Protein AF-A0A0F9AMT5-F1 (afdb_monomer)

Foldseek 3Di:
DVVCVVVVHDDDDQDDPDDDFQVQLVVLVVCQCANPVGDHNDDDDVVVVQLVCQVVPWDCDPVNRHIDCPDVSHDPNSVVVSVVSCRPPTDDDDDDPDPPDDPDD

Radius of gyration: 18.43 Å; Cα contacts (8 Å, |Δi|>4): 84; chains: 1; bounding box: 47×49×48 Å

pLDDT: mean 89.42, std 9.9, range [55.69, 98.12]

Secondary structure (DSSP, 8-state):
-HHHHHTT--------SSPPPHHHHHHHHHHHH--TTS--S----TT-HHHHHHHHH--B-TTSSSB--S-TTSSHHHHHHHHHHHHHS----PPPPP--S----

Structure (mmCIF, N/CA/C/O backbone):
data_AF-A0A0F9AMT5-F1
#
_entry.id   AF-A0A0F9AMT5-F1
#
loop_
_atom_site.group_PDB
_atom_site.id
_atom_site.type_symbol
_atom_site.label_atom_id
_atom_site.label_alt_id
_atom_site.label_comp_id
_atom_site.label_asym_id
_atom_site.label_entity_id
_atom_site.label_seq_id
_atom_site.pdbx_PDB_ins_code
_atom_site.Cartn_x
_atom_site.Cartn_y
_atom_site.Cartn_z
_atom_site.occupancy
_atom_site.B_iso_or_equiv
_atom_site.auth_seq_id
_atom_site.auth_comp_id
_atom_site.auth_asym_id
_atom_site.auth_atom_id
_atom_site.pdbx_PDB_model_num
ATOM 1 N N . VAL A 1 1 ? -2.891 -0.955 20.300 1.00 73.25 1 VAL A N 1
ATOM 2 C CA . VAL A 1 1 ? -3.713 -2.192 20.382 1.00 73.25 1 VAL A CA 1
ATOM 3 C C . VAL A 1 1 ? -4.493 -2.267 21.688 1.00 73.25 1 VAL A C 1
ATOM 5 O O . VAL A 1 1 ? -5.677 -2.554 21.616 1.00 73.25 1 VAL A O 1
ATOM 8 N N . ASN A 1 2 ? -3.884 -1.971 22.844 1.00 84.50 2 ASN A N 1
ATOM 9 C CA . ASN A 1 2 ? -4.565 -2.044 24.148 1.00 84.50 2 ASN A CA 1
ATOM 10 C C . ASN A 1 2 ? -5.829 -1.173 24.214 1.00 84.50 2 ASN A C 1
ATOM 12 O O . ASN A 1 2 ? -6.892 -1.724 24.454 1.00 84.50 2 ASN A O 1
ATOM 16 N N . MET A 1 3 ? -5.759 0.102 23.804 1.00 92.06 3 MET A N 1
ATOM 17 C CA . MET A 1 3 ? -6.940 0.986 23.753 1.00 92.06 3 MET A CA 1
ATOM 18 C C . MET A 1 3 ? -8.104 0.436 22.906 1.00 92.06 3 MET A C 1
ATOM 20 O O . MET A 1 3 ? -9.262 0.581 23.272 1.00 92.06 3 MET A O 1
ATOM 24 N N . LEU A 1 4 ? -7.817 -0.229 21.778 1.00 92.00 4 LEU A N 1
ATOM 25 C CA . LEU A 1 4 ? -8.862 -0.814 20.925 1.00 92.00 4 LEU A CA 1
ATOM 26 C C . LEU A 1 4 ? -9.511 -2.036 21.590 1.00 92.00 4 LEU A C 1
ATOM 28 O O . LEU A 1 4 ? 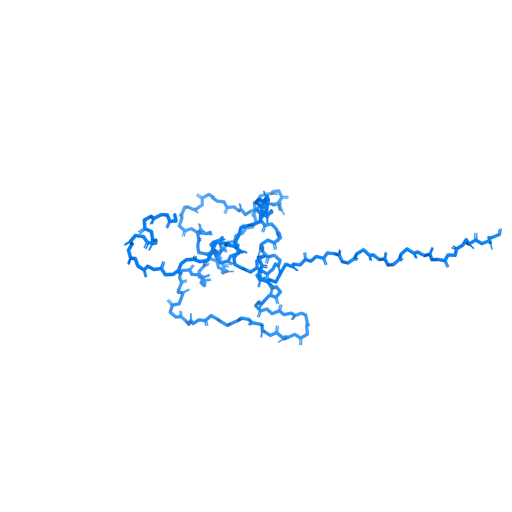-10.722 -2.214 21.508 1.00 92.00 4 LEU A O 1
ATOM 32 N N . ARG A 1 5 ? -8.711 -2.861 22.277 1.00 92.62 5 ARG A N 1
ATOM 33 C CA . ARG A 1 5 ? -9.218 -4.009 23.041 1.00 92.62 5 ARG A CA 1
ATOM 34 C C . ARG A 1 5 ? -10.037 -3.559 24.249 1.00 92.62 5 ARG A C 1
ATOM 36 O O . ARG A 1 5 ? -11.073 -4.149 24.523 1.00 92.62 5 ARG A O 1
ATOM 43 N N . GLU A 1 6 ? -9.584 -2.516 24.940 1.00 95.06 6 GLU A N 1
ATOM 44 C CA . GLU A 1 6 ? -10.292 -1.885 26.060 1.00 95.06 6 GLU A CA 1
ATOM 45 C C . GLU A 1 6 ? -11.642 -1.307 25.616 1.00 95.06 6 GLU A C 1
ATOM 47 O O . GLU A 1 6 ? -12.626 -1.432 26.335 1.00 95.06 6 GLU A O 1
ATOM 52 N N . ALA A 1 7 ? -11.719 -0.773 24.393 1.00 95.62 7 ALA A N 1
ATOM 53 C CA . ALA A 1 7 ? -12.968 -0.339 23.768 1.00 95.62 7 ALA A CA 1
ATOM 54 C C . ALA A 1 7 ? -13.878 -1.498 23.296 1.00 95.62 7 ALA A C 1
ATOM 56 O O . ALA A 1 7 ? -14.905 -1.251 22.668 1.00 95.62 7 ALA A O 1
ATOM 57 N N . GLY A 1 8 ? -13.518 -2.760 23.558 1.00 95.12 8 GLY A N 1
ATOM 58 C CA . GLY A 1 8 ? -14.310 -3.935 23.181 1.00 95.12 8 GLY A CA 1
ATOM 59 C C . GLY A 1 8 ? -14.203 -4.337 21.707 1.00 95.12 8 GLY A C 1
ATOM 60 O O . GLY A 1 8 ? -14.965 -5.185 21.249 1.00 95.12 8 GLY A O 1
ATOM 61 N N . ILE A 1 9 ? -13.261 -3.762 20.954 1.00 94.88 9 ILE A N 1
ATOM 62 C CA . ILE A 1 9 ? -13.048 -4.098 19.543 1.00 94.88 9 ILE A CA 1
ATOM 63 C C . ILE A 1 9 ? -12.164 -5.349 19.461 1.00 94.88 9 ILE A C 1
ATOM 65 O O . ILE A 1 9 ? -11.043 -5.378 19.983 1.00 94.88 9 ILE A O 1
ATOM 69 N N . GLU A 1 10 ? -12.639 -6.395 18.775 1.00 92.88 10 GLU A N 1
ATOM 70 C CA . GLU A 1 10 ? -11.808 -7.566 18.481 1.00 92.88 10 GLU A CA 1
ATOM 71 C C . GLU A 1 10 ? -10.683 -7.159 17.520 1.00 92.88 10 GLU A C 1
ATOM 73 O O . GLU A 1 10 ? -10.910 -6.858 16.350 1.00 92.88 10 GLU A O 1
ATOM 78 N N . VAL A 1 11 ? -9.440 -7.170 18.010 1.00 89.62 11 VAL A N 1
ATOM 79 C CA . VAL A 1 11 ? -8.261 -6.851 17.196 1.00 89.62 11 VAL A CA 1
ATOM 80 C C . VAL A 1 11 ? -7.417 -8.094 16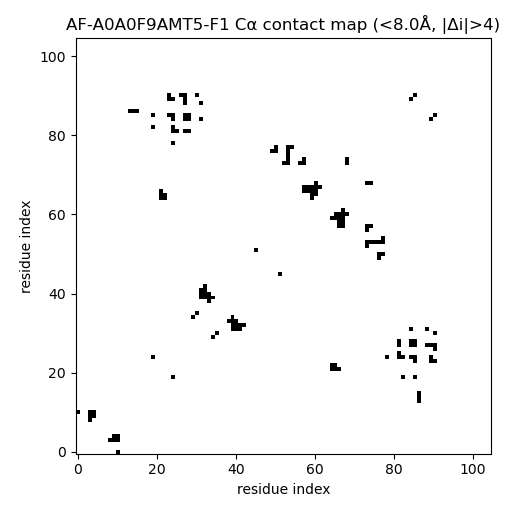.949 1.00 89.62 11 VAL A C 1
ATOM 82 O O . VAL A 1 11 ? -6.965 -8.764 17.886 1.00 89.62 11 VAL A O 1
ATOM 85 N N . ARG A 1 12 ? -7.108 -8.340 15.674 1.00 88.56 12 ARG A N 1
ATOM 86 C CA . ARG A 1 12 ? -6.079 -9.292 15.238 1.00 88.56 12 ARG A CA 1
ATOM 87 C C . ARG A 1 12 ? -4.868 -8.520 14.741 1.00 88.56 12 ARG A C 1
ATOM 89 O O . ARG A 1 12 ? -4.967 -7.735 13.806 1.00 88.56 12 ARG A O 1
ATOM 96 N N . VAL A 1 13 ? -3.722 -8.744 15.375 1.00 87.38 13 VAL A N 1
ATOM 97 C CA . VAL A 1 13 ? -2.467 -8.088 14.996 1.00 87.38 13 VAL A CA 1
ATOM 98 C C . VAL A 1 13 ? -1.773 -8.952 13.948 1.00 87.38 13 VAL A C 1
ATOM 100 O O . VAL A 1 13 ? -1.341 -10.062 14.246 1.00 87.38 13 VAL A O 1
ATOM 103 N N . ARG A 1 14 ? -1.701 -8.447 12.716 1.00 85.81 14 ARG A N 1
ATOM 104 C CA . ARG A 1 14 ? -1.053 -9.089 11.566 1.00 85.81 14 ARG A CA 1
ATOM 105 C C . ARG A 1 14 ? 0.110 -8.208 11.118 1.00 85.81 14 ARG A C 1
ATOM 107 O O . ARG A 1 14 ? -0.086 -7.273 10.354 1.00 85.81 14 ARG A O 1
ATOM 114 N N . ILE A 1 15 ? 1.292 -8.444 11.684 1.00 84.50 15 ILE A N 1
ATOM 115 C CA . ILE A 1 15 ? 2.484 -7.618 11.452 1.00 84.50 15 ILE A CA 1
ATOM 116 C C . ILE A 1 15 ? 3.647 -8.538 11.081 1.00 84.50 15 ILE A C 1
ATOM 118 O O . ILE A 1 15 ? 3.903 -9.527 11.773 1.00 84.50 15 ILE A O 1
ATOM 122 N N . LYS A 1 16 ? 4.346 -8.232 9.979 1.00 85.62 16 LYS A N 1
ATOM 123 C CA . LYS A 1 16 ? 5.568 -8.954 9.588 1.00 85.62 16 LYS A CA 1
ATOM 124 C C . LYS A 1 16 ? 6.715 -8.580 10.518 1.00 85.62 16 LYS A C 1
ATOM 126 O O . LYS A 1 16 ? 6.735 -7.508 11.109 1.00 85.62 16 LYS A O 1
ATOM 131 N N . LYS A 1 17 ? 7.715 -9.460 10.613 1.00 87.94 17 LYS A N 1
ATOM 132 C CA . LYS A 1 17 ? 8.915 -9.217 11.431 1.00 87.94 17 LYS A CA 1
ATOM 133 C C . LYS A 1 17 ? 9.648 -7.923 11.038 1.00 87.94 17 LYS A C 1
ATOM 135 O O . LYS A 1 17 ? 10.254 -7.292 11.894 1.00 87.94 17 LYS A O 1
ATOM 140 N N . ALA A 1 18 ? 9.606 -7.557 9.759 1.00 90.44 18 ALA A N 1
ATOM 141 C CA . ALA A 1 18 ? 10.177 -6.328 9.228 1.00 90.44 18 ALA A CA 1
ATOM 142 C C . ALA A 1 18 ? 9.117 -5.563 8.433 1.00 90.44 18 ALA A C 1
ATOM 144 O O . ALA A 1 18 ? 8.218 -6.177 7.853 1.00 90.44 18 ALA A O 1
ATOM 145 N N . CYS A 1 19 ? 9.243 -4.236 8.409 1.00 89.19 19 CYS A N 1
ATOM 146 C CA . CYS A 1 19 ? 8.408 -3.391 7.566 1.00 89.19 19 CYS A CA 1
ATOM 147 C C . CYS A 1 19 ? 8.675 -3.737 6.091 1.00 89.19 19 CYS A C 1
ATOM 149 O O . CYS A 1 19 ? 9.843 -3.721 5.687 1.00 89.19 19 CYS A O 1
ATOM 151 N N . PRO A 1 20 ? 7.645 -4.074 5.299 1.00 91.31 20 PRO A N 1
ATOM 152 C CA . PRO A 1 20 ? 7.840 -4.347 3.887 1.00 91.31 20 PRO A CA 1
ATOM 153 C C . PRO A 1 20 ? 8.266 -3.076 3.130 1.00 91.31 20 PRO A C 1
ATOM 155 O O . PRO A 1 20 ? 7.744 -1.990 3.412 1.00 91.31 20 PRO A O 1
ATOM 158 N N . PRO A 1 21 ? 9.187 -3.186 2.156 1.00 91.31 21 PRO A N 1
ATOM 159 C CA . PRO A 1 21 ? 9.561 -2.080 1.281 1.00 91.31 21 PRO A CA 1
ATOM 160 C C . PRO A 1 21 ? 8.351 -1.444 0.569 1.00 91.31 21 PRO A C 1
ATOM 162 O O . PRO A 1 21 ? 7.376 -2.139 0.268 1.00 91.31 21 PRO A O 1
ATOM 165 N N . PRO A 1 22 ? 8.394 -0.140 0.233 1.00 91.12 22 PRO A N 1
ATOM 166 C CA . PRO A 1 22 ? 7.339 0.517 -0.542 1.00 91.12 22 PRO A CA 1
ATOM 167 C C . PRO A 1 22 ? 6.996 -0.203 -1.851 1.00 91.12 22 PRO A C 1
ATOM 169 O O . PRO A 1 22 ? 5.820 -0.439 -2.113 1.00 91.12 22 PRO A O 1
ATOM 172 N N . LEU A 1 23 ? 8.004 -0.626 -2.620 1.00 92.06 23 LEU A N 1
ATOM 173 C CA . LEU A 1 23 ? 7.799 -1.331 -3.890 1.00 92.06 23 LEU A CA 1
ATOM 174 C C . LEU A 1 23 ? 7.028 -2.644 -3.727 1.00 92.06 23 LEU A C 1
ATOM 176 O O . LEU A 1 23 ? 6.144 -2.929 -4.529 1.00 92.06 23 LEU A O 1
ATOM 180 N N . ASP A 1 24 ? 7.295 -3.412 -2.672 1.00 92.81 24 ASP A N 1
ATOM 181 C CA . ASP A 1 24 ? 6.589 -4.675 -2.428 1.00 92.81 24 ASP A CA 1
ATOM 182 C C . ASP A 1 24 ? 5.103 -4.428 -2.129 1.00 92.81 24 ASP A C 1
ATOM 184 O O . ASP A 1 24 ? 4.233 -5.140 -2.635 1.00 92.81 24 ASP A O 1
ATOM 188 N N . ARG A 1 25 ? 4.797 -3.360 -1.379 1.00 93.88 25 ARG A N 1
ATOM 189 C CA . ARG A 1 25 ? 3.418 -2.926 -1.104 1.00 93.88 25 ARG A CA 1
ATOM 190 C C . ARG A 1 25 ? 2.700 -2.444 -2.366 1.00 93.88 25 ARG A C 1
ATOM 192 O O . ARG A 1 25 ? 1.518 -2.734 -2.542 1.00 93.88 25 ARG A O 1
ATOM 199 N N . ILE A 1 26 ? 3.389 -1.713 -3.242 1.00 93.81 26 ILE A N 1
ATOM 200 C CA . ILE A 1 26 ? 2.836 -1.226 -4.518 1.00 93.81 26 ILE A CA 1
ATOM 201 C C . ILE A 1 26 ? 2.573 -2.398 -5.469 1.00 93.81 26 ILE A C 1
ATOM 203 O O . ILE A 1 26 ? 1.494 -2.496 -6.050 1.00 93.81 26 ILE A O 1
ATOM 207 N N . ASN A 1 27 ? 3.517 -3.332 -5.581 1.00 92.88 27 ASN A N 1
ATOM 208 C CA . ASN A 1 27 ? 3.372 -4.511 -6.431 1.00 92.88 27 ASN A CA 1
ATOM 209 C C . ASN A 1 27 ? 2.221 -5.411 -5.966 1.00 92.88 27 ASN A C 1
ATOM 211 O O . ASN A 1 27 ? 1.433 -5.868 -6.794 1.00 92.88 27 ASN A O 1
ATOM 215 N N . ALA A 1 28 ? 2.082 -5.619 -4.652 1.00 94.62 28 ALA A N 1
ATOM 216 C CA . ALA A 1 28 ? 0.956 -6.357 -4.081 1.00 94.62 28 ALA A CA 1
ATOM 217 C C . ALA A 1 28 ? -0.391 -5.676 -4.379 1.00 94.62 28 ALA A C 1
ATOM 219 O O . ALA A 1 28 ? -1.346 -6.349 -4.764 1.00 94.62 28 ALA A O 1
ATOM 220 N N . GLN A 1 29 ? -0.457 -4.345 -4.265 1.00 95.25 29 GLN A N 1
ATOM 221 C CA . GLN A 1 29 ? -1.643 -3.564 -4.630 1.00 95.25 29 GLN A CA 1
ATOM 222 C C . GLN A 1 29 ? -2.003 -3.722 -6.105 1.00 95.25 29 GLN A C 1
ATOM 224 O O . GLN A 1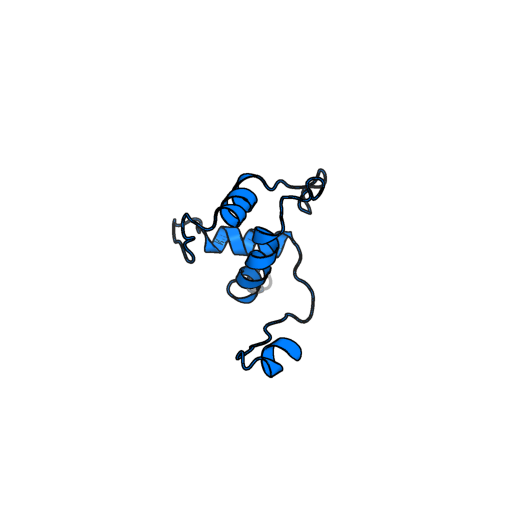 29 ? -3.133 -4.093 -6.415 1.00 95.25 29 GLN A O 1
ATOM 229 N N . ARG A 1 30 ? -1.044 -3.501 -7.013 1.00 93.06 30 ARG A N 1
ATOM 230 C CA . ARG A 1 30 ? -1.262 -3.631 -8.460 1.00 93.06 30 ARG A CA 1
ATOM 231 C C . ARG A 1 30 ? -1.789 -5.018 -8.811 1.00 93.06 30 ARG A C 1
ATOM 233 O O . ARG A 1 30 ? -2.822 -5.123 -9.458 1.00 93.06 30 ARG A O 1
ATOM 240 N N . HIS A 1 31 ? -1.121 -6.061 -8.324 1.00 93.75 31 HIS A N 1
ATOM 241 C CA . HIS A 1 31 ? -1.514 -7.450 -8.552 1.00 93.75 31 HIS A CA 1
ATOM 242 C C . HIS A 1 31 ? -2.911 -7.765 -8.000 1.00 93.75 31 HIS A C 1
ATOM 244 O O . HIS A 1 31 ? -3.644 -8.571 -8.564 1.00 93.75 31 HIS A O 1
ATOM 250 N N . ALA A 1 32 ? -3.300 -7.180 -6.869 1.00 94.06 32 ALA A N 1
ATOM 251 C CA . ALA A 1 32 ? -4.619 -7.426 -6.303 1.00 94.06 32 ALA A CA 1
ATOM 252 C C . ALA A 1 32 ? -5.733 -6.646 -7.018 1.00 94.06 32 ALA A C 1
ATOM 254 O O . ALA A 1 32 ? -6.860 -7.142 -7.106 1.00 94.06 32 ALA A O 1
ATOM 255 N N . LEU A 1 33 ? -5.420 -5.454 -7.530 1.00 93.69 33 LEU A N 1
ATOM 256 C CA . LEU A 1 33 ? -6.341 -4.653 -8.325 1.00 93.69 33 LEU A CA 1
ATOM 257 C C . 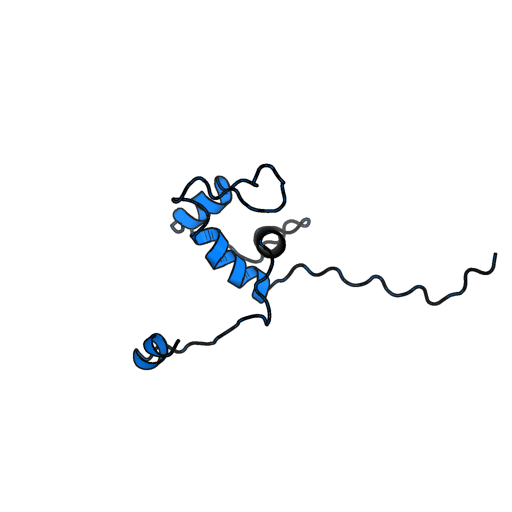LEU A 1 33 ? -6.575 -5.270 -9.694 1.00 93.69 33 LEU A C 1
ATOM 259 O O . LEU A 1 33 ? -7.727 -5.357 -10.090 1.00 93.69 33 LEU A O 1
ATOM 263 N N . CYS A 1 34 ? -5.528 -5.687 -10.403 1.00 93.56 34 CYS A N 1
ATOM 264 C CA . CYS A 1 34 ? -5.642 -6.347 -11.699 1.00 93.56 34 CYS A CA 1
ATOM 265 C C . CYS A 1 34 ? -4.365 -7.141 -12.005 1.00 93.56 34 CYS A C 1
ATOM 267 O O . CYS A 1 34 ? -3.271 -6.574 -12.069 1.00 93.56 34 CYS A O 1
ATOM 269 N N . GLU A 1 35 ? -4.507 -8.448 -12.200 1.00 89.19 35 GLU A N 1
ATOM 270 C CA . GLU A 1 35 ? -3.437 -9.300 -12.719 1.00 89.19 35 GLU A CA 1
ATOM 271 C C . GLU A 1 35 ? -3.291 -9.164 -14.244 1.00 89.19 35 GLU A C 1
ATOM 273 O O . GLU A 1 35 ? -4.159 -8.629 -14.934 1.00 89.19 35 GLU A O 1
ATOM 278 N N . ASP A 1 36 ? -2.190 -9.686 -14.789 1.00 87.44 36 ASP A N 1
ATOM 279 C CA . ASP A 1 36 ? -1.901 -9.625 -16.229 1.00 87.44 36 ASP A CA 1
ATOM 280 C C . ASP A 1 36 ? -2.922 -10.414 -17.081 1.00 87.44 36 ASP A C 1
ATOM 282 O O . ASP A 1 36 ? -3.039 -10.179 -18.283 1.00 87.44 36 ASP A O 1
ATOM 286 N N . ASP A 1 37 ? -3.683 -11.328 -16.469 1.00 91.44 37 ASP A N 1
ATOM 287 C CA . ASP A 1 37 ? -4.778 -12.075 -17.100 1.00 91.44 37 ASP A CA 1
ATOM 288 C C . ASP A 1 37 ? -6.156 -11.386 -16.976 1.00 91.44 37 ASP A C 1
ATOM 290 O O . ASP A 1 37 ? -7.163 -11.926 -17.437 1.00 91.44 37 ASP A O 1
ATOM 294 N N . GLY A 1 38 ? -6.209 -10.192 -16.374 1.00 92.50 38 GLY A N 1
ATOM 295 C CA . GLY A 1 38 ? -7.439 -9.436 -16.134 1.00 92.50 38 GLY A CA 1
ATOM 296 C C . GLY A 1 38 ? -8.205 -9.843 -14.870 1.00 92.50 38 GLY A C 1
ATOM 297 O O . GLY A 1 38 ? -9.320 -9.366 -14.650 1.00 92.50 38 GLY A O 1
ATOM 298 N N . THR A 1 39 ? -7.652 -10.717 -14.026 1.00 94.56 39 THR A N 1
ATOM 299 C CA . THR A 1 39 ? -8.286 -11.101 -12.761 1.00 94.56 39 THR A CA 1
ATOM 300 C C . THR A 1 39 ? -8.202 -9.971 -11.735 1.00 94.56 39 THR A C 1
ATOM 302 O O . THR A 1 39 ? -7.130 -9.444 -11.443 1.00 94.56 39 THR A O 1
ATOM 305 N N . HIS A 1 40 ? -9.341 -9.647 -11.118 1.00 95.50 40 HIS A N 1
ATOM 306 C CA . HIS A 1 40 ? -9.446 -8.680 -10.023 1.00 95.50 40 HIS A CA 1
ATOM 307 C C . HIS A 1 40 ? -9.687 -9.410 -8.694 1.00 95.50 40 HIS A C 1
ATOM 309 O O . HIS A 1 40 ? -10.712 -10.079 -8.542 1.00 95.50 40 HIS A O 1
ATOM 315 N N . HIS A 1 41 ? -8.795 -9.251 -7.710 1.00 94.38 41 HIS A N 1
ATOM 316 C CA . HIS A 1 41 ? -8.955 -9.856 -6.373 1.00 94.38 41 HIS A CA 1
ATOM 317 C C . HIS A 1 41 ? -9.623 -8.924 -5.377 1.00 94.38 41 HIS A C 1
ATOM 319 O O . HIS A 1 41 ? -10.295 -9.383 -4.455 1.00 94.38 41 HIS A O 1
ATOM 325 N N . VAL A 1 42 ? -9.446 -7.617 -5.561 1.00 94.19 42 VAL A N 1
ATOM 326 C CA . VAL A 1 42 ? -10.076 -6.590 -4.737 1.00 94.19 42 VAL A CA 1
ATOM 327 C C . VAL A 1 42 ? -10.754 -5.559 -5.622 1.00 94.19 42 VAL A C 1
ATOM 329 O O . VAL A 1 42 ? -10.272 -5.202 -6.693 1.00 94.19 42 VAL A O 1
ATOM 332 N N . ARG A 1 43 ? -11.909 -5.092 -5.151 1.00 94.50 43 ARG A N 1
ATOM 333 C CA . ARG A 1 43 ? -12.665 -3.989 -5.736 1.00 94.50 43 ARG A CA 1
ATOM 334 C C . ARG A 1 43 ? -12.794 -2.895 -4.691 1.00 94.50 43 ARG A C 1
ATOM 336 O O . ARG A 1 43 ? -12.925 -3.188 -3.504 1.00 94.50 43 ARG A O 1
ATOM 343 N N . VAL A 1 44 ? -12.767 -1.653 -5.146 1.00 95.12 44 VAL A N 1
ATOM 344 C CA . VAL A 1 44 ? -12.933 -0.470 -4.304 1.00 95.12 44 VAL A CA 1
ATOM 345 C C . VAL A 1 44 ? -14.330 0.107 -4.510 1.00 95.12 44 VAL A C 1
ATOM 347 O O . VAL A 1 44 ? -14.864 0.069 -5.619 1.00 95.12 44 VAL A O 1
ATOM 350 N N . HIS A 1 45 ? -14.941 0.602 -3.437 1.00 97.75 45 HIS A N 1
ATOM 351 C CA . HIS A 1 45 ? -16.191 1.347 -3.538 1.00 97.75 45 HIS A CA 1
ATOM 352 C C . HIS A 1 45 ? -15.900 2.765 -4.068 1.00 97.75 45 HIS A C 1
ATOM 354 O O . HIS A 1 45 ? -14.896 3.343 -3.650 1.00 97.75 45 HIS A O 1
ATOM 360 N N . PRO A 1 46 ? -16.738 3.353 -4.943 1.00 97.31 46 PRO A N 1
ATOM 361 C CA . PRO A 1 46 ? -16.502 4.696 -5.490 1.00 97.31 46 PRO A CA 1
ATOM 362 C C . PRO A 1 46 ? -16.351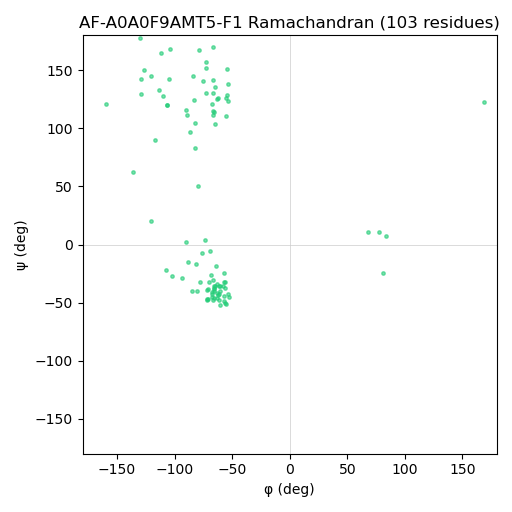 5.786 -4.416 1.00 97.31 46 PRO A C 1
ATOM 364 O O . PRO A 1 46 ? -15.547 6.691 -4.587 1.00 97.31 46 PRO A O 1
ATOM 367 N N . ASP A 1 47 ? -17.037 5.653 -3.279 1.00 98.12 47 ASP A N 1
ATOM 368 C CA . ASP A 1 47 ? -16.944 6.610 -2.161 1.00 98.12 47 ASP A CA 1
ATOM 369 C C . ASP A 1 47 ? -15.588 6.594 -1.425 1.00 98.12 47 ASP A C 1
ATOM 371 O O . ASP A 1 47 ? -15.348 7.405 -0.531 1.00 98.12 47 ASP A O 1
ATOM 375 N N . CYS A 1 48 ? -14.670 5.682 -1.761 1.00 97.38 48 CYS A N 1
ATOM 376 C CA . CYS A 1 48 ? -13.307 5.687 -1.225 1.00 97.38 48 CYS A CA 1
ATOM 377 C C . CYS A 1 48 ? -12.424 6.720 -1.948 1.00 97.38 48 CYS A C 1
ATOM 379 O O . CYS A 1 48 ? -11.316 6.400 -2.378 1.00 97.38 48 CYS A O 1
ATOM 381 N N . GLU A 1 49 ? -12.908 7.956 -2.066 1.00 97.38 49 GLU A N 1
ATOM 382 C CA . GLU A 1 49 ? -12.337 9.016 -2.907 1.00 97.38 49 GLU A CA 1
ATOM 383 C C . GLU A 1 49 ? -10.853 9.263 -2.620 1.00 97.38 49 GLU A C 1
ATOM 385 O O . GLU A 1 49 ? -10.061 9.328 -3.548 1.00 97.38 49 GLU A O 1
ATOM 390 N N . ARG A 1 50 ? -10.445 9.293 -1.343 1.00 96.81 50 ARG A N 1
ATOM 391 C CA . ARG A 1 50 ? -9.035 9.496 -0.949 1.00 96.81 50 ARG A CA 1
ATOM 392 C C . ARG A 1 50 ? -8.107 8.359 -1.356 1.00 96.81 50 ARG A C 1
ATOM 394 O O . ARG A 1 50 ? -6.954 8.594 -1.686 1.00 96.81 50 ARG A O 1
ATOM 401 N N . LEU A 1 51 ? -8.598 7.122 -1.319 1.00 96.88 51 LEU A N 1
ATOM 402 C CA . LEU A 1 51 ? -7.815 5.975 -1.773 1.00 96.88 51 LEU A CA 1
ATOM 403 C C . LEU A 1 51 ? -7.690 5.977 -3.297 1.00 96.88 51 LEU A C 1
ATOM 405 O O . LEU A 1 51 ? -6.636 5.641 -3.826 1.00 96.88 51 LEU A O 1
ATOM 409 N N . ILE A 1 52 ? -8.768 6.351 -3.986 1.00 97.25 52 ILE A N 1
ATOM 410 C CA . ILE A 1 52 ? -8.790 6.465 -5.444 1.00 97.25 52 ILE A CA 1
ATOM 411 C C . ILE A 1 52 ? -7.851 7.591 -5.895 1.00 97.25 52 ILE A C 1
ATOM 413 O O . ILE A 1 52 ? -7.037 7.363 -6.782 1.00 97.25 52 ILE A O 1
ATOM 417 N N . GLU A 1 53 ? -7.912 8.755 -5.248 1.00 97.44 53 GLU A N 1
ATOM 418 C CA . GLU A 1 53 ? -7.007 9.891 -5.461 1.00 97.44 53 GLU A CA 1
ATOM 419 C C . GLU A 1 53 ? -5.545 9.466 -5.279 1.00 97.44 53 GLU A C 1
ATOM 421 O O . GLU A 1 53 ? -4.746 9.631 -6.197 1.00 97.44 53 GLU A O 1
ATOM 426 N N . ASP A 1 54 ? -5.214 8.803 -4.166 1.00 97.19 54 ASP A N 1
ATOM 427 C CA . ASP A 1 54 ? -3.865 8.274 -3.948 1.00 97.19 54 ASP A CA 1
ATOM 428 C C . ASP A 1 54 ? -3.423 7.312 -5.066 1.00 97.19 54 ASP A C 1
ATOM 430 O O . ASP A 1 54 ? -2.289 7.384 -5.534 1.00 97.19 54 ASP A O 1
ATOM 434 N N . TRP A 1 55 ? -4.289 6.395 -5.509 1.00 95.50 55 TRP A N 1
ATOM 435 C CA . TRP A 1 55 ? -3.945 5.461 -6.587 1.00 95.50 55 TRP A CA 1
ATOM 436 C C . TRP A 1 55 ? -3.776 6.130 -7.953 1.00 95.50 55 TRP A C 1
ATOM 438 O O . TRP A 1 55 ? -3.061 5.584 -8.795 1.00 95.50 55 TRP A O 1
ATOM 448 N N . CYS A 1 56 ? -4.425 7.268 -8.187 1.00 95.00 56 CYS A N 1
ATOM 449 C CA . CYS A 1 56 ? -4.322 8.012 -9.437 1.00 95.00 56 CYS A CA 1
ATOM 450 C C . CYS A 1 56 ? -3.117 8.959 -9.463 1.00 95.00 56 CYS A C 1
ATOM 452 O O . CYS A 1 56 ? -2.455 9.058 -10.495 1.00 95.00 56 CYS A O 1
ATOM 454 N N . GLU A 1 57 ? -2.826 9.632 -8.348 1.00 96.50 57 GLU A N 1
ATOM 455 C CA . GLU A 1 57 ? -1.910 10.776 -8.328 1.00 96.50 57 GLU A CA 1
ATOM 456 C C . GLU A 1 57 ? -0.514 10.441 -7.785 1.00 96.50 57 GLU A C 1
ATOM 458 O O . GLU A 1 57 ? 0.460 11.075 -8.190 1.00 96.50 57 GLU A O 1
ATOM 463 N N . VAL A 1 58 ? -0.365 9.434 -6.912 1.00 95.25 58 VAL A N 1
ATOM 464 C CA . VAL A 1 58 ? 0.940 9.114 -6.305 1.00 95.25 58 VAL A CA 1
ATOM 465 C C . VAL A 1 58 ? 1.959 8.690 -7.365 1.00 95.25 58 VAL A C 1
ATOM 467 O O . VAL A 1 58 ? 1.752 7.739 -8.119 1.00 95.25 58 VAL A O 1
ATOM 470 N N . GLN A 1 59 ? 3.110 9.365 -7.364 1.00 94.31 59 GLN A N 1
ATOM 471 C CA . GLN A 1 59 ? 4.231 9.104 -8.267 1.00 94.31 59 GLN A CA 1
ATOM 472 C C . GLN A 1 59 ? 5.443 8.528 -7.527 1.00 94.31 59 GLN A C 1
ATOM 474 O O . GLN A 1 59 ? 5.555 8.593 -6.300 1.00 94.31 59 GLN A O 1
ATOM 479 N N . TYR A 1 60 ? 6.381 7.970 -8.292 1.00 94.12 60 TYR A N 1
ATOM 480 C CA . TYR A 1 60 ? 7.705 7.629 -7.779 1.00 94.12 60 TYR A CA 1
ATOM 481 C C . TYR A 1 60 ? 8.554 8.883 -7.544 1.00 94.12 60 TYR A C 1
ATOM 483 O O . TYR A 1 60 ? 8.405 9.884 -8.240 1.00 94.12 60 TYR A O 1
ATOM 491 N N . ASP A 1 61 ? 9.479 8.792 -6.589 1.00 93.19 61 ASP A N 1
ATOM 492 C CA . ASP A 1 61 ? 10.547 9.773 -6.426 1.00 93.19 61 ASP A CA 1
ATOM 493 C C . ASP A 1 61 ? 11.524 9.739 -7.618 1.00 93.19 61 ASP A C 1
ATOM 495 O O . ASP A 1 61 ? 11.511 8.822 -8.444 1.00 93.19 61 ASP A O 1
ATOM 499 N N . GLU A 1 62 ? 12.429 10.718 -7.689 1.00 93.75 62 GLU A N 1
ATOM 500 C CA . GLU A 1 62 ? 13.434 10.809 -8.762 1.00 93.75 62 GLU A CA 1
ATOM 501 C C . GLU A 1 62 ? 14.322 9.555 -8.879 1.00 93.75 62 GLU A C 1
ATOM 503 O O . GLU A 1 62 ? 14.876 9.272 -9.941 1.00 93.75 62 GLU A O 1
ATOM 508 N N . SER A 1 63 ? 14.469 8.786 -7.795 1.00 89.19 63 SER A N 1
ATOM 509 C CA . SER A 1 63 ? 15.271 7.560 -7.784 1.00 89.19 63 SER A CA 1
ATOM 510 C C . SER A 1 63 ? 14.529 6.350 -8.360 1.00 89.19 63 SER A C 1
ATOM 512 O O . SER A 1 63 ? 15.161 5.330 -8.654 1.00 89.19 63 SER A O 1
ATOM 514 N N . GLY A 1 64 ? 13.200 6.430 -8.481 1.00 85.69 64 GLY A N 1
ATOM 515 C CA . GLY A 1 64 ? 12.333 5.326 -8.884 1.00 85.69 64 GLY A CA 1
ATOM 516 C C . GLY A 1 64 ? 12.244 4.195 -7.854 1.00 85.69 64 GLY A C 1
ATOM 517 O O . GLY A 1 64 ? 11.769 3.108 -8.181 1.00 85.69 64 GLY A O 1
ATOM 518 N N . ARG A 1 65 ? 12.753 4.394 -6.628 1.00 83.06 65 ARG A N 1
ATOM 519 C CA . ARG A 1 65 ? 12.807 3.350 -5.584 1.00 83.06 65 ARG A CA 1
ATOM 520 C C . ARG A 1 65 ? 11.814 3.570 -4.453 1.00 83.06 65 ARG A C 1
ATOM 522 O O . ARG A 1 65 ? 11.468 2.601 -3.778 1.00 83.06 65 ARG A O 1
ATOM 529 N N . ASN A 1 66 ? 11.354 4.802 -4.249 1.00 89.19 66 ASN A N 1
ATOM 530 C CA . ASN A 1 66 ? 10.269 5.116 -3.322 1.00 89.19 66 ASN A CA 1
ATOM 531 C C . ASN A 1 66 ? 9.214 5.981 -4.007 1.00 89.19 66 ASN A C 1
ATOM 533 O O . ASN A 1 66 ? 9.348 6.341 -5.172 1.00 89.19 66 ASN A O 1
ATOM 537 N N . VAL A 1 67 ? 8.154 6.286 -3.267 1.00 92.25 67 VAL A N 1
ATOM 538 C CA . VAL A 1 67 ? 7.127 7.246 -3.675 1.00 92.25 67 VAL A CA 1
ATOM 539 C C . VAL A 1 67 ? 7.567 8.660 -3.325 1.00 92.25 67 VAL A C 1
ATOM 541 O O . VAL A 1 67 ? 8.209 8.858 -2.288 1.00 92.25 67 VAL A O 1
ATOM 544 N N . ASP A 1 68 ? 7.205 9.625 -4.163 1.00 93.94 68 ASP A N 1
ATOM 545 C CA . ASP A 1 68 ? 7.330 11.031 -3.804 1.00 93.94 68 ASP A CA 1
ATOM 546 C C . ASP A 1 68 ? 6.350 11.349 -2.664 1.00 93.94 68 ASP A C 1
ATOM 548 O O . ASP A 1 68 ? 5.174 10.986 -2.706 1.00 93.94 68 ASP A O 1
ATOM 552 N N . LYS A 1 69 ? 6.867 11.988 -1.613 1.00 92.62 69 LYS A N 1
ATOM 553 C CA . LYS A 1 69 ? 6.117 12.410 -0.419 1.00 92.62 69 LYS A CA 1
ATOM 554 C C . LYS A 1 69 ? 6.188 13.921 -0.203 1.00 92.62 69 LYS A C 1
ATOM 556 O O . LYS A 1 69 ? 6.026 14.390 0.922 1.00 92.62 69 LYS A O 1
ATOM 561 N N . SER A 1 70 ? 6.512 14.671 -1.254 1.00 94.75 70 SER A N 1
ATOM 562 C CA . SER A 1 70 ? 6.550 16.131 -1.234 1.00 94.75 70 SER A CA 1
ATOM 563 C C . SER A 1 70 ? 5.168 16.739 -0.955 1.00 94.75 70 SER A C 1
ATOM 565 O O . SER A 1 70 ? 5.079 17.738 -0.239 1.00 94.75 70 SER A O 1
ATOM 567 N N . ASP A 1 71 ? 4.098 16.100 -1.438 1.00 94.38 71 ASP A N 1
ATOM 568 C CA . ASP A 1 71 ? 2.709 16.440 -1.123 1.00 94.38 71 ASP A CA 1
ATOM 569 C C . ASP A 1 71 ? 2.210 15.660 0.105 1.00 94.38 71 ASP A C 1
ATOM 571 O O . ASP A 1 71 ? 2.093 14.434 0.091 1.00 94.38 71 ASP A O 1
ATOM 575 N N . SER A 1 72 ? 1.890 16.382 1.182 1.00 92.44 72 SER A N 1
ATOM 576 C CA . SER A 1 72 ? 1.392 15.805 2.436 1.00 92.44 72 SER A CA 1
ATOM 577 C C . SER A 1 72 ? -0.073 15.369 2.385 1.00 92.44 72 SER A C 1
ATOM 579 O O . SER A 1 72 ? -0.566 14.779 3.347 1.00 92.44 72 SER A O 1
ATOM 581 N N . THR A 1 73 ? -0.785 15.673 1.301 1.00 94.06 73 THR A N 1
ATOM 582 C CA . THR A 1 73 ? -2.179 15.262 1.107 1.00 94.06 73 THR A CA 1
ATOM 583 C C . THR A 1 73 ? -2.306 13.892 0.443 1.00 94.06 73 THR A C 1
ATOM 585 O O . THR A 1 73 ? -3.364 13.274 0.553 1.00 94.06 73 THR A O 1
ATOM 588 N N . LEU A 1 74 ? -1.220 13.389 -0.154 1.00 95.06 74 LEU A N 1
ATOM 589 C CA . LEU A 1 74 ? -1.158 12.108 -0.853 1.00 95.06 74 LEU A CA 1
ATOM 590 C C . LEU A 1 74 ? -0.442 11.027 -0.029 1.00 95.06 74 LEU A C 1
ATOM 592 O O . LEU A 1 74 ? 0.237 11.298 0.961 1.00 95.06 74 LEU A O 1
ATOM 596 N N . THR A 1 75 ? -0.549 9.777 -0.481 1.00 94.56 75 THR A N 1
ATOM 597 C CA . THR A 1 75 ? 0.116 8.544 -0.005 1.00 94.56 75 THR A CA 1
ATOM 598 C C . THR A 1 75 ? -0.492 7.859 1.215 1.00 94.56 75 THR A C 1
ATOM 600 O O . THR A 1 75 ? -0.304 6.652 1.386 1.00 94.56 75 THR A O 1
ATOM 603 N N . HIS A 1 76 ? -1.217 8.568 2.078 1.00 94.31 76 HIS A N 1
ATOM 604 C CA . HIS A 1 76 ? -1.665 8.010 3.354 1.00 94.31 76 HIS A CA 1
ATOM 605 C C . HIS A 1 76 ? -2.622 6.820 3.209 1.00 94.31 76 HIS A C 1
ATOM 607 O O . HIS A 1 76 ? -2.451 5.802 3.891 1.00 94.31 76 HIS A O 1
ATOM 613 N N . ALA A 1 77 ? -3.624 6.930 2.337 1.00 96.44 77 ALA A N 1
ATOM 614 C CA . ALA A 1 77 ? -4.611 5.878 2.139 1.00 96.44 77 ALA A CA 1
ATOM 615 C C . ALA A 1 77 ? -3.984 4.683 1.406 1.00 96.44 77 ALA A C 1
ATOM 617 O O . ALA A 1 77 ? -4.118 3.546 1.868 1.00 96.44 77 ALA A O 1
ATOM 618 N N . ALA A 1 78 ? -3.233 4.926 0.328 1.00 95.69 78 ALA A N 1
ATOM 619 C CA . ALA A 1 78 ? -2.555 3.863 -0.415 1.00 95.69 78 ALA A CA 1
ATOM 620 C C . ALA A 1 78 ? -1.472 3.152 0.414 1.00 95.69 78 ALA A C 1
ATOM 622 O O . ALA A 1 78 ? -1.317 1.935 0.305 1.00 95.69 78 ALA A O 1
ATOM 623 N N . GLU A 1 79 ? -0.740 3.845 1.294 1.00 93.88 79 GLU A N 1
ATOM 624 C CA . GLU A 1 79 ? 0.219 3.185 2.189 1.00 93.88 79 GLU A CA 1
ATOM 625 C C . GLU A 1 79 ? -0.476 2.307 3.231 1.00 93.88 79 GLU A C 1
ATOM 627 O O . GLU A 1 79 ? -0.022 1.184 3.481 1.00 93.88 79 GLU A O 1
ATOM 632 N N . ALA A 1 80 ? -1.577 2.787 3.823 1.00 94.19 80 ALA A N 1
ATOM 633 C CA . ALA A 1 80 ? -2.345 2.028 4.805 1.00 94.19 80 ALA A CA 1
ATOM 634 C C . ALA A 1 80 ? -2.904 0.735 4.197 1.00 94.19 80 ALA A C 1
ATOM 636 O O . ALA A 1 80 ? -2.725 -0.352 4.754 1.00 94.19 80 ALA A O 1
ATOM 637 N N . VAL A 1 81 ? -3.523 0.841 3.021 1.00 95.56 81 VAL A N 1
ATOM 638 C CA . VAL A 1 81 ? -4.075 -0.311 2.304 1.00 95.56 81 VAL A CA 1
ATOM 639 C C . VAL A 1 81 ? -2.953 -1.204 1.747 1.00 95.56 81 VAL A C 1
ATOM 641 O O . VAL A 1 81 ? -3.071 -2.430 1.763 1.00 95.56 81 VAL A O 1
ATOM 644 N N . GLY A 1 82 ? -1.812 -0.631 1.361 1.00 95.12 82 GLY A N 1
ATOM 645 C CA . GLY A 1 82 ? -0.632 -1.370 0.914 1.00 95.12 82 GLY A CA 1
ATOM 646 C C . GLY A 1 82 ? -0.095 -2.369 1.940 1.00 95.12 82 GLY A C 1
ATOM 647 O O . GLY A 1 82 ? 0.324 -3.461 1.559 1.00 95.12 82 GLY A O 1
ATOM 648 N N . PHE A 1 83 ? -0.158 -2.062 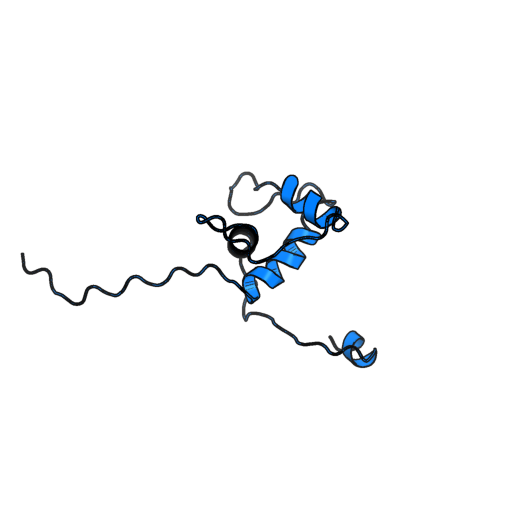3.242 1.00 94.44 83 PHE A N 1
ATOM 649 C CA . PHE A 1 83 ? 0.201 -3.034 4.285 1.00 94.44 83 PHE A CA 1
ATOM 650 C C . PHE A 1 83 ? -0.749 -4.233 4.331 1.00 94.44 83 PHE A C 1
ATOM 652 O O . PHE A 1 83 ? -0.307 -5.359 4.563 1.00 94.44 83 PHE A O 1
ATOM 659 N N . TRP A 1 84 ? -2.045 -4.007 4.110 1.00 94.12 84 TRP A N 1
ATOM 660 C CA . TRP A 1 84 ? -3.023 -5.090 4.064 1.00 94.12 84 TRP A CA 1
ATOM 661 C C . TRP A 1 84 ? -2.778 -6.006 2.861 1.00 94.12 84 TRP A C 1
ATOM 663 O O . TRP A 1 84 ? -2.685 -7.222 3.042 1.00 94.12 84 TRP A O 1
ATOM 673 N N . PHE A 1 85 ? -2.583 -5.438 1.669 1.00 94.81 85 PHE A N 1
ATOM 674 C CA . PHE A 1 85 ? -2.286 -6.217 0.465 1.00 94.81 85 PHE A CA 1
ATOM 675 C C . PHE A 1 85 ? -0.974 -6.986 0.561 1.00 94.81 85 PHE A C 1
ATOM 677 O O . PHE A 1 85 ? -0.928 -8.156 0.203 1.00 94.81 85 PHE A O 1
ATOM 684 N N . GLU A 1 86 ? 0.089 -6.368 1.068 1.00 94.38 86 GLU A N 1
ATOM 685 C CA . GLU A 1 86 ? 1.390 -7.028 1.200 1.00 94.38 86 GLU A CA 1
ATOM 686 C C . GLU A 1 86 ? 1.354 -8.178 2.222 1.00 94.38 86 GLU A C 1
ATOM 688 O O . GLU A 1 86 ? 2.042 -9.192 2.065 1.00 94.38 86 GLU A O 1
ATOM 693 N N . TRP A 1 87 ? 0.510 -8.069 3.252 1.00 93.31 87 TRP A N 1
ATOM 694 C CA . TRP A 1 87 ? 0.277 -9.164 4.187 1.00 93.31 87 TRP A CA 1
ATOM 695 C C . TRP A 1 87 ? -0.535 -10.305 3.563 1.00 93.31 87 TRP A C 1
ATOM 697 O O . TRP A 1 87 ? -0.173 -11.469 3.731 1.00 93.31 87 TRP A O 1
ATOM 707 N N . ASP A 1 88 ? -1.638 -9.980 2.886 1.00 91.81 88 ASP A N 1
ATOM 708 C CA . ASP A 1 88 ? -2.608 -10.963 2.389 1.00 91.81 88 ASP A CA 1
ATOM 709 C C . ASP A 1 88 ? -2.166 -11.623 1.071 1.00 91.81 88 ASP A C 1
ATOM 711 O O . ASP A 1 88 ? -2.302 -12.834 0.896 1.00 91.81 88 ASP A O 1
ATOM 715 N N . ARG A 1 89 ? -1.581 -10.833 0.162 1.00 91.88 89 ARG A N 1
ATOM 716 C CA . ARG A 1 89 ? -1.173 -11.224 -1.196 1.00 91.88 89 ARG A CA 1
ATOM 717 C C . ARG A 1 89 ? 0.225 -10.687 -1.559 1.00 91.88 89 ARG A C 1
ATOM 719 O O . ARG A 1 89 ? 0.358 -9.905 -2.502 1.00 91.88 89 ARG A O 1
ATOM 726 N N . PRO A 1 90 ? 1.292 -11.089 -0.844 1.00 92.25 90 PRO A N 1
ATOM 727 C CA . PRO A 1 90 ? 2.644 -10.660 -1.182 1.00 92.25 90 PRO A CA 1
ATOM 728 C C . PRO A 1 90 ? 3.087 -11.205 -2.546 1.00 92.25 90 PRO A C 1
ATOM 730 O O . PRO A 1 90 ? 2.968 -12.402 -2.819 1.00 92.25 90 PRO A O 1
ATOM 733 N N . VAL A 1 91 ? 3.696 -10.346 -3.364 1.00 90.81 91 VAL A N 1
ATOM 734 C CA . VAL A 1 91 ? 4.369 -10.762 -4.600 1.00 90.81 91 VAL A CA 1
ATOM 735 C C . VAL A 1 91 ? 5.765 -11.261 -4.242 1.00 90.81 91 VAL A C 1
ATOM 737 O O . VAL A 1 91 ? 6.660 -10.482 -3.927 1.00 90.81 91 VAL A O 1
ATOM 740 N N . ILE A 1 92 ? 5.949 -12.580 -4.263 1.00 88.12 92 ILE A N 1
ATOM 741 C CA . ILE A 1 92 ? 7.224 -13.230 -3.942 1.00 88.12 92 ILE A CA 1
ATOM 742 C C . ILE A 1 92 ? 7.807 -13.915 -5.174 1.00 88.12 92 ILE A C 1
ATOM 744 O O . ILE A 1 92 ? 7.134 -14.688 -5.859 1.00 88.12 92 ILE A O 1
ATOM 748 N N . LEU A 1 93 ? 9.096 -13.692 -5.426 1.00 80.06 93 LEU A N 1
ATOM 749 C CA . LEU A 1 93 ? 9.825 -14.486 -6.407 1.00 80.06 93 LEU A CA 1
ATOM 750 C C . LEU A 1 93 ? 9.915 -15.926 -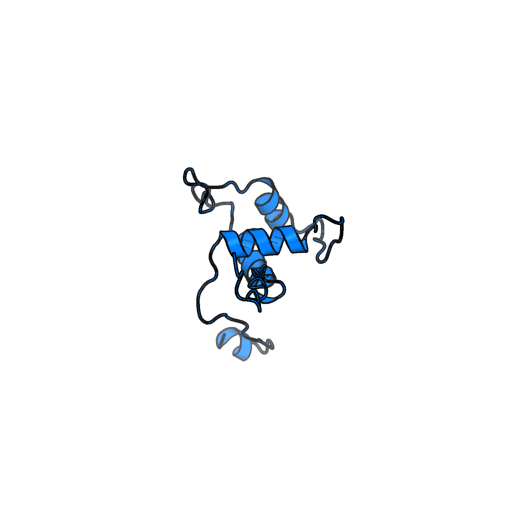5.896 1.00 80.06 93 LEU A C 1
ATOM 752 O O . LEU A 1 93 ? 10.581 -16.214 -4.898 1.00 80.0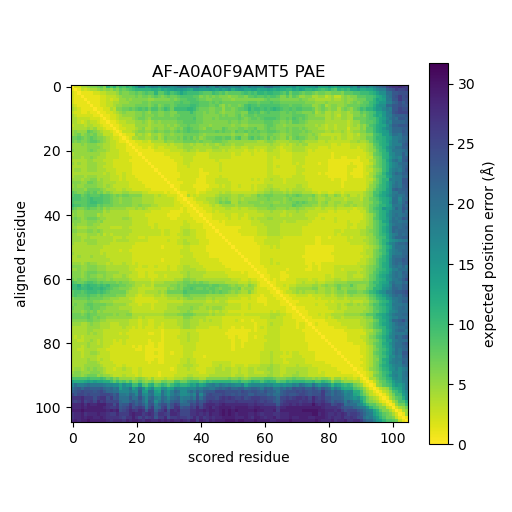6 93 LEU A O 1
ATOM 756 N N . LYS A 1 94 ? 9.266 -16.861 -6.595 1.00 74.62 94 LYS A N 1
ATOM 757 C CA . LYS A 1 94 ? 9.544 -18.283 -6.386 1.00 74.62 94 LYS A CA 1
ATOM 758 C C . LYS A 1 94 ? 10.965 -18.538 -6.877 1.00 74.62 94 LYS A C 1
ATOM 760 O O . LYS A 1 94 ? 11.272 -18.292 -8.041 1.00 74.62 94 LYS A O 1
ATOM 765 N N . LYS A 1 95 ? 11.841 -19.025 -5.994 1.00 65.88 95 LYS A N 1
ATOM 766 C CA . LYS A 1 95 ? 13.182 -19.464 -6.391 1.00 65.88 95 LYS A CA 1
ATOM 767 C C . LYS A 1 95 ? 13.015 -20.482 -7.521 1.00 65.88 95 LYS A C 1
ATOM 769 O O . LYS A 1 95 ? 12.300 -21.469 -7.337 1.00 65.88 95 LYS A O 1
ATOM 774 N N . ALA A 1 96 ? 13.633 -20.230 -8.676 1.00 62.72 96 ALA A N 1
ATOM 775 C CA . ALA A 1 96 ? 13.629 -21.202 -9.761 1.00 62.72 96 ALA A CA 1
ATOM 776 C C . ALA A 1 96 ? 14.136 -22.548 -9.209 1.00 62.72 96 ALA A C 1
ATOM 778 O O . ALA A 1 96 ? 15.078 -22.549 -8.401 1.00 62.72 96 ALA A O 1
ATOM 779 N N . PRO A 1 97 ? 13.514 -23.682 -9.575 1.00 65.88 97 PRO A N 1
ATOM 780 C CA . PRO A 1 97 ? 13.991 -24.979 -9.125 1.00 65.88 97 PRO A CA 1
ATOM 781 C C . PRO A 1 97 ? 15.469 -25.112 -9.499 1.00 65.88 97 PRO A C 1
ATOM 783 O O . PRO A 1 97 ? 15.853 -24.858 -10.639 1.00 65.88 97 PRO A O 1
ATOM 786 N N . THR A 1 98 ? 16.312 -25.463 -8.524 1.00 70.94 98 THR A N 1
ATOM 787 C CA . THR A 1 98 ? 17.740 -25.679 -8.772 1.00 70.94 98 THR A CA 1
ATOM 788 C C . THR A 1 98 ? 17.883 -26.725 -9.880 1.00 70.94 98 THR A C 1
ATOM 790 O O . THR A 1 98 ? 17.301 -27.807 -9.736 1.00 70.94 98 THR A O 1
ATOM 793 N N . PRO A 1 99 ? 18.623 -26.446 -10.971 1.00 69.12 99 PRO A N 1
ATOM 794 C CA . PRO A 1 99 ? 18.856 -27.432 -12.015 1.00 69.12 99 PRO A CA 1
ATOM 795 C C . PRO A 1 99 ? 19.470 -28.692 -11.395 1.00 69.12 99 PRO A C 1
ATOM 797 O O . PRO A 1 99 ? 20.598 -28.677 -10.903 1.00 69.12 99 PRO A O 1
ATOM 800 N N . ARG A 1 100 ? 18.712 -29.792 -11.366 1.00 63.34 100 ARG A N 1
ATOM 801 C CA . ARG A 1 100 ? 19.227 -31.108 -10.972 1.00 63.34 100 ARG A CA 1
ATOM 802 C C . ARG A 1 100 ? 19.913 -31.718 -12.186 1.00 63.34 100 ARG A C 1
ATOM 804 O O . ARG A 1 100 ? 19.302 -32.483 -12.919 1.00 63.34 100 ARG A O 1
ATOM 811 N N . GLY A 1 101 ? 21.164 -31.345 -12.418 1.00 63.84 101 GLY A N 1
ATOM 812 C CA . GLY A 1 101 ? 21.950 -31.945 -13.490 1.00 63.84 101 GLY A CA 1
ATOM 813 C C . GLY A 1 101 ? 23.239 -31.191 -13.759 1.00 63.84 101 GLY A C 1
ATOM 814 O O . GLY A 1 101 ? 23.223 -30.000 -14.055 1.00 63.84 101 GLY A O 1
ATOM 815 N N . ARG A 1 102 ? 24.359 -31.906 -13.658 1.00 55.69 102 ARG A N 1
ATOM 816 C CA . ARG A 1 102 ? 25.666 -31.460 -14.138 1.00 55.69 102 ARG A CA 1
ATOM 817 C C . ARG A 1 102 ? 25.563 -31.380 -15.667 1.00 55.69 102 ARG A C 1
ATOM 819 O O . ARG A 1 102 ? 25.339 -32.407 -16.300 1.00 55.69 102 ARG A O 1
ATOM 826 N N . VAL A 1 103 ? 25.680 -30.185 -16.247 1.00 62.22 103 VAL A N 1
ATOM 827 C CA . VAL A 1 103 ? 25.934 -30.051 -17.688 1.00 62.22 103 VAL A CA 1
ATOM 828 C C . VAL A 1 103 ? 27.318 -30.649 -17.913 1.00 62.22 103 VAL A C 1
ATOM 830 O O . VAL A 1 103 ? 28.319 -30.074 -17.491 1.00 62.22 103 VAL A O 1
ATOM 833 N N . ILE A 1 104 ? 27.358 -31.864 -18.451 1.00 59.25 104 ILE A N 1
ATOM 834 C CA . ILE A 1 104 ? 28.589 -32.474 -18.942 1.00 59.25 104 ILE A CA 1
ATOM 835 C C . ILE A 1 104 ? 28.713 -31.980 -20.383 1.00 59.25 104 ILE A C 1
ATOM 837 O O . ILE A 1 104 ? 28.014 -32.480 -21.262 1.00 59.25 104 ILE A O 1
ATOM 841 N N . THR A 1 105 ? 29.502 -30.928 -20.582 1.00 59.47 105 THR A N 1
ATOM 842 C CA 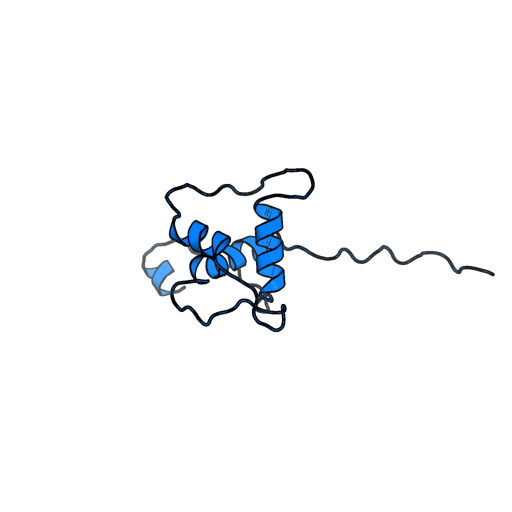. THR A 1 105 ? 30.086 -30.586 -21.890 1.00 59.47 105 THR A CA 1
ATOM 843 C C . THR A 1 105 ? 31.336 -31.405 -22.119 1.00 59.47 105 THR A C 1
ATOM 845 O O . THR A 1 105 ? 32.104 -31.542 -21.137 1.00 59.47 105 THR A O 1
#

Mean predicted aligned error: 6.98 Å

Organism: NCBI:txid412755

Sequence (105 aa):
VNMLREAGIEVRVRIKKACPPPLDRINAQRHALCEDDGTHHVRVHPDCERLIEDWCEVQYDESGRNVDKSDSTLTHAAEAVGFWFEWDRPVILKKAPTPRGRVIT

Solvent-accessible surface area (backbone atoms only — not comparable to full-atom values): 6724 Å² total; per-residue (Å²): 110,66,71,47,49,75,71,70,45,91,79,82,89,85,75,69,99,59,87,77,55,65,58,52,19,50,49,8,38,48,48,32,50,44,35,99,88,68,50,60,77,52,84,81,65,83,88,46,50,66,41,52,48,22,70,71,66,64,47,62,29,98,83,69,67,47,66,54,68,87,54,86,90,51,48,63,51,43,54,59,51,16,55,54,30,33,70,77,48,56,77,69,84,75,75,74,79,76,80,89,66,84,84,82,126